Protein AF-A0A949WZW6-F1 (afdb_monomer)

Structure (mmCIF, N/CA/C/O backbone):
data_AF-A0A949WZW6-F1
#
_entry.id   AF-A0A949WZW6-F1
#
loop_
_atom_site.group_PDB
_atom_site.id
_atom_site.type_symbol
_atom_site.label_atom_id
_atom_site.label_alt_id
_atom_site.label_comp_id
_atom_site.label_asym_id
_atom_site.label_entity_id
_atom_site.label_seq_id
_atom_site.pdbx_PDB_ins_code
_atom_site.Cartn_x
_atom_site.Cartn_y
_atom_site.Cartn_z
_atom_site.occupancy
_atom_site.B_iso_or_equiv
_atom_site.auth_seq_id
_atom_site.auth_comp_id
_atom_site.auth_asym_id
_atom_site.auth_atom_id
_atom_site.pdbx_PDB_model_num
ATOM 1 N N . MET A 1 1 ? 11.209 9.443 -17.306 1.00 63.22 1 MET A N 1
ATOM 2 C CA . MET A 1 1 ? 9.901 8.798 -17.044 1.00 63.22 1 MET A CA 1
ATOM 3 C C . MET A 1 1 ? 10.045 7.726 -15.970 1.00 63.22 1 MET A C 1
ATOM 5 O O . MET A 1 1 ? 9.276 7.739 -15.024 1.00 63.22 1 MET A O 1
ATOM 9 N N . GLU A 1 2 ? 11.081 6.891 -16.053 1.00 72.00 2 GLU A N 1
ATOM 10 C CA . GLU A 1 2 ? 11.443 5.868 -15.058 1.00 72.00 2 GLU A CA 1
ATOM 11 C C . GLU A 1 2 ? 11.586 6.399 -13.619 1.00 72.00 2 GLU A C 1
ATOM 13 O O . GLU A 1 2 ? 10.959 5.867 -12.714 1.00 72.00 2 GLU A O 1
ATOM 18 N N . SER A 1 3 ? 12.270 7.532 -13.413 1.00 80.12 3 SER A N 1
ATOM 19 C CA . SER A 1 3 ? 12.411 8.149 -12.078 1.00 80.12 3 SER A CA 1
ATOM 20 C C . SER A 1 3 ? 11.074 8.488 -11.393 1.00 80.12 3 SER A C 1
ATOM 22 O O . SER A 1 3 ? 10.965 8.320 -10.186 1.00 80.12 3 SER A O 1
ATOM 24 N N . GLN A 1 4 ? 10.042 8.891 -12.145 1.00 88.81 4 GLN A N 1
ATOM 25 C CA . GLN A 1 4 ? 8.707 9.155 -11.580 1.00 88.81 4 GLN A CA 1
ATOM 26 C C . GLN A 1 4 ? 7.940 7.864 -11.271 1.00 88.81 4 GLN A C 1
ATOM 28 O O . GLN A 1 4 ? 7.031 7.860 -10.445 1.00 88.81 4 GLN A O 1
ATOM 33 N N . LEU A 1 5 ? 8.258 6.775 -11.976 1.00 91.25 5 LEU A N 1
ATOM 34 C CA . LEU A 1 5 ? 7.647 5.471 -11.750 1.00 91.25 5 LEU A CA 1
ATOM 35 C C . LEU A 1 5 ? 8.217 4.821 -10.487 1.00 91.25 5 LEU A C 1
ATOM 37 O O . LEU A 1 5 ? 7.444 4.304 -9.689 1.00 91.25 5 LEU A O 1
ATOM 41 N N . VAL A 1 6 ? 9.536 4.911 -10.296 1.00 93.06 6 VAL A N 1
ATOM 42 C CA . VAL A 1 6 ? 10.216 4.457 -9.075 1.00 93.06 6 VAL A CA 1
ATOM 43 C C . VAL A 1 6 ? 9.700 5.229 -7.860 1.00 93.06 6 VAL A C 1
ATOM 45 O O . VAL A 1 6 ? 9.200 4.610 -6.932 1.00 93.06 6 VAL A O 1
ATOM 48 N N . GLU A 1 7 ? 9.654 6.564 -7.922 1.00 95.25 7 GLU A N 1
ATOM 49 C CA . GLU A 1 7 ? 9.114 7.394 -6.831 1.00 95.25 7 GLU A CA 1
ATOM 50 C C . GLU A 1 7 ? 7.657 7.035 -6.476 1.00 95.25 7 GLU A C 1
ATOM 52 O O . GLU A 1 7 ? 7.271 6.999 -5.309 1.00 95.25 7 GLU A O 1
ATOM 57 N N . ARG A 1 8 ? 6.819 6.724 -7.475 1.00 94.38 8 ARG A N 1
ATOM 58 C CA . ARG A 1 8 ? 5.443 6.261 -7.229 1.00 94.38 8 ARG A CA 1
ATOM 59 C C . ARG A 1 8 ? 5.387 4.898 -6.548 1.00 94.38 8 ARG A C 1
ATOM 61 O O . ARG A 1 8 ? 4.484 4.688 -5.743 1.00 94.38 8 ARG A O 1
ATOM 68 N N . ILE A 1 9 ? 6.286 3.981 -6.899 1.00 96.38 9 ILE A N 1
ATOM 69 C CA . ILE A 1 9 ? 6.383 2.670 -6.251 1.00 96.38 9 ILE A CA 1
ATOM 70 C C . ILE A 1 9 ? 6.799 2.863 -4.792 1.00 96.38 9 ILE A C 1
ATOM 72 O O . ILE A 1 9 ? 6.093 2.368 -3.919 1.00 96.38 9 ILE A O 1
ATOM 76 N N . ASP A 1 10 ? 7.835 3.659 -4.529 1.00 96.88 10 ASP A N 1
ATOM 77 C CA . ASP A 1 10 ? 8.331 3.932 -3.174 1.00 96.88 10 ASP A CA 1
ATOM 78 C C . ASP A 1 10 ? 7.230 4.529 -2.278 1.00 96.88 10 ASP A C 1
ATOM 80 O O . ASP A 1 10 ? 6.964 4.024 -1.188 1.00 96.88 10 ASP A O 1
ATOM 84 N N . ASN A 1 11 ? 6.496 5.532 -2.776 1.00 97.31 11 ASN A N 1
ATOM 85 C CA . ASN A 1 11 ? 5.383 6.146 -2.042 1.00 97.31 11 ASN A CA 1
ATOM 86 C C . ASN A 1 11 ? 4.251 5.148 -1.728 1.00 97.31 11 ASN A C 1
ATOM 88 O O . ASN A 1 11 ? 3.607 5.219 -0.680 1.00 97.31 11 ASN A O 1
ATOM 92 N N . LEU A 1 12 ? 3.967 4.220 -2.646 1.00 98.00 12 LEU A N 1
ATOM 93 C CA . LEU A 1 12 ? 2.956 3.186 -2.424 1.00 98.00 12 LEU A CA 1
ATOM 94 C C . LEU A 1 12 ? 3.439 2.120 -1.433 1.00 98.00 12 LEU A C 1
ATOM 96 O O . LEU A 1 12 ? 2.629 1.610 -0.661 1.00 98.00 12 LEU A O 1
ATOM 100 N N . GLU A 1 13 ? 4.732 1.794 -1.428 1.00 98.06 13 GLU A N 1
ATOM 101 C CA . GLU A 1 13 ? 5.334 0.894 -0.441 1.00 98.06 13 GLU A CA 1
ATOM 102 C C . GLU A 1 13 ? 5.311 1.500 0.965 1.00 98.06 13 GLU A C 1
ATOM 104 O O . GLU A 1 13 ? 4.921 0.814 1.913 1.00 98.06 13 GLU A O 1
ATOM 109 N N . GLU A 1 14 ? 5.635 2.789 1.102 1.00 98.06 14 GLU A N 1
ATOM 110 C CA . GLU A 1 14 ? 5.505 3.525 2.365 1.00 98.06 14 GLU A CA 1
ATOM 111 C C . GLU A 1 14 ? 4.051 3.504 2.853 1.00 98.06 14 GLU A C 1
ATOM 113 O O . GLU A 1 14 ? 3.766 3.085 3.978 1.00 98.06 14 GLU A O 1
ATOM 118 N N . ARG A 1 15 ? 3.099 3.828 1.969 1.00 97.62 15 ARG A N 1
ATOM 119 C CA . ARG A 1 15 ? 1.671 3.784 2.305 1.00 97.62 15 ARG A CA 1
ATOM 120 C C . ARG A 1 15 ? 1.210 2.390 2.736 1.00 97.62 15 ARG A C 1
ATOM 122 O O . ARG A 1 15 ? 0.394 2.260 3.650 1.00 97.62 15 ARG A O 1
ATOM 129 N N . LEU A 1 16 ? 1.714 1.338 2.096 1.00 97.75 16 LEU A N 1
ATOM 130 C CA . LEU A 1 16 ? 1.409 -0.041 2.468 1.00 97.75 16 LEU A CA 1
ATOM 131 C C . LEU A 1 16 ? 1.935 -0.374 3.874 1.00 97.75 16 LEU A C 1
ATOM 133 O O . LEU A 1 16 ? 1.244 -1.045 4.644 1.00 97.75 16 LEU A O 1
ATOM 137 N N . GLN A 1 17 ? 3.127 0.104 4.238 1.00 97.19 17 GLN A N 1
ATOM 138 C CA . GLN A 1 17 ? 3.677 -0.068 5.588 1.00 97.19 17 GLN A CA 1
ATOM 139 C C . GLN A 1 17 ? 2.843 0.662 6.649 1.00 97.19 17 GLN A C 1
ATOM 141 O O . GLN A 1 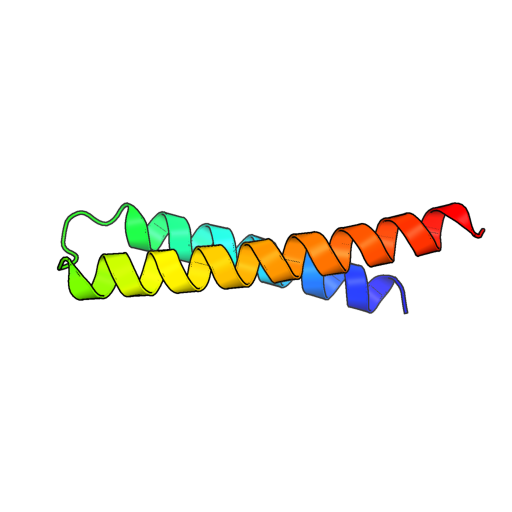17 ? 2.555 0.082 7.703 1.00 97.19 17 GLN A O 1
ATOM 146 N N . GLU A 1 18 ? 2.397 1.889 6.366 1.00 96.69 18 GLU A N 1
ATOM 147 C CA . GLU A 1 18 ? 1.496 2.638 7.250 1.00 96.69 18 GLU A CA 1
ATOM 148 C C . GLU A 1 18 ? 0.189 1.876 7.485 1.00 96.69 18 GLU A C 1
ATOM 150 O O . GLU A 1 18 ? -0.220 1.672 8.628 1.00 96.69 18 GLU A O 1
ATOM 155 N N . LEU A 1 19 ? -0.456 1.412 6.411 1.00 95.88 19 LEU A N 1
ATOM 156 C CA . LEU A 1 19 ? -1.731 0.700 6.492 1.00 95.88 19 LEU A CA 1
ATOM 157 C C . LEU A 1 19 ? -1.610 -0.620 7.258 1.00 95.88 19 LEU A C 1
ATOM 159 O O . LEU A 1 19 ? -2.482 -0.939 8.065 1.00 95.88 19 LEU A O 1
ATOM 163 N N . ASN A 1 20 ? -0.522 -1.363 7.059 1.00 95.25 20 ASN A N 1
ATOM 164 C CA . ASN A 1 20 ? -0.262 -2.579 7.827 1.00 95.25 20 ASN A CA 1
ATOM 165 C C . ASN A 1 20 ? -0.038 -2.278 9.314 1.00 95.25 20 ASN A C 1
ATOM 167 O O . ASN A 1 20 ? -0.613 -2.958 10.163 1.00 95.25 20 ASN A O 1
ATOM 171 N N . SER A 1 21 ? 0.720 -1.228 9.640 1.00 95.00 21 SER A N 1
ATOM 172 C CA . SER A 1 21 ? 0.906 -0.786 11.031 1.00 95.00 21 SER A CA 1
ATOM 173 C C . SER A 1 21 ? -0.433 -0.418 11.671 1.00 95.00 21 SER A C 1
ATOM 175 O O . SER A 1 21 ? -0.773 -0.899 12.752 1.00 95.00 21 SER A O 1
ATOM 177 N N . LEU A 1 22 ? -1.252 0.341 10.940 1.00 93.19 22 LEU A N 1
ATOM 178 C CA . LEU A 1 22 ? -2.607 0.709 11.326 1.00 93.19 22 LEU A CA 1
ATOM 179 C C . LEU A 1 22 ? -3.514 -0.517 11.511 1.00 93.19 22 LEU A C 1
ATOM 181 O O . LEU A 1 22 ? -4.396 -0.473 12.364 1.00 93.19 22 LEU A O 1
ATOM 185 N N . LEU A 1 23 ? -3.350 -1.587 10.734 1.00 92.06 23 LEU A N 1
ATOM 186 C CA . LEU A 1 23 ? -4.144 -2.811 10.876 1.00 92.06 23 LEU A CA 1
ATOM 187 C C . LEU A 1 23 ? -3.757 -3.609 12.132 1.00 92.06 23 LEU A C 1
ATOM 189 O O . LEU A 1 23 ? -4.621 -4.224 12.757 1.00 92.06 23 LEU A O 1
ATOM 193 N N . MET A 1 24 ? -2.475 -3.584 12.511 1.00 90.31 24 MET A N 1
ATOM 194 C CA . MET A 1 24 ? -1.955 -4.272 13.702 1.00 90.31 24 MET A CA 1
ATOM 195 C C . MET A 1 24 ? -2.362 -3.595 15.021 1.00 90.31 24 MET A C 1
ATOM 197 O O . MET A 1 24 ? -2.320 -4.225 16.083 1.00 90.31 24 MET A O 1
ATOM 201 N N . GLU A 1 25 ? -2.798 -2.336 14.981 1.00 90.50 25 GLU A N 1
ATOM 202 C CA . GLU A 1 25 ? -3.333 -1.628 16.144 1.00 90.50 25 GLU A CA 1
ATOM 203 C C . GLU A 1 25 ? -4.621 -2.303 16.657 1.00 90.50 25 GLU A C 1
ATOM 205 O O . GLU A 1 25 ? -5.697 -2.225 16.059 1.00 90.50 25 GLU A O 1
ATOM 210 N N . SER A 1 26 ? -4.523 -2.957 17.821 1.00 65.75 26 SER A N 1
ATOM 211 C CA . SER A 1 26 ? -5.593 -3.792 18.398 1.00 65.75 26 SER A CA 1
ATOM 212 C C . SER A 1 26 ? -6.881 -3.041 18.770 1.00 65.75 26 SER A C 1
ATOM 214 O O . SER A 1 26 ? -7.903 -3.675 19.033 1.00 65.75 26 SER A O 1
ATOM 216 N N . SER A 1 27 ? -6.866 -1.707 18.790 1.00 79.50 27 SER A N 1
ATOM 217 C CA . SER A 1 27 ? -7.993 -0.868 19.217 1.00 79.50 27 SER A CA 1
ATOM 218 C C . SER A 1 27 ? -9.050 -0.614 18.134 1.00 79.50 27 SER A C 1
ATOM 220 O O . SER A 1 27 ? -10.086 -0.022 18.436 1.00 79.50 27 SER A O 1
ATOM 222 N N . LYS A 1 28 ? -8.841 -1.057 16.886 1.00 78.75 28 LYS A N 1
ATOM 223 C CA . LYS A 1 28 ? -9.751 -0.735 15.772 1.00 78.75 28 LYS A CA 1
ATOM 224 C C . LYS A 1 28 ? -10.988 -1.620 15.720 1.00 78.75 28 LYS A C 1
ATOM 226 O O . LYS A 1 28 ? -10.903 -2.848 15.855 1.00 78.75 28 LYS A O 1
ATOM 231 N N . GLY A 1 29 ? -12.137 -0.994 15.461 1.00 87.25 29 GLY A N 1
ATOM 232 C CA . GLY A 1 29 ? -13.397 -1.687 15.208 1.00 87.25 29 GLY A CA 1
ATOM 2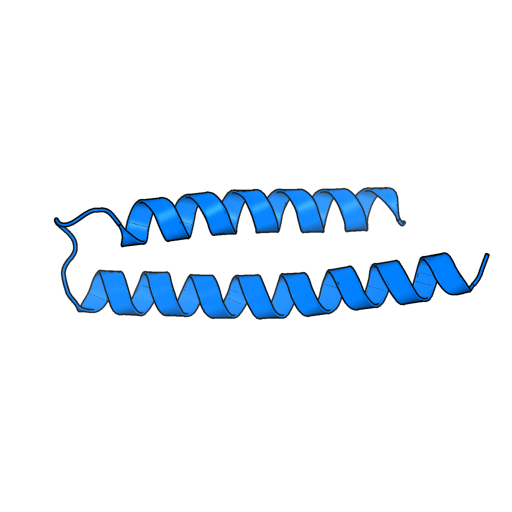33 C C . GLY A 1 29 ? -13.385 -2.443 13.875 1.00 87.25 29 GLY A C 1
ATOM 234 O O . GLY A 1 29 ? -12.580 -2.162 12.990 1.00 87.25 29 GLY A O 1
ATOM 235 N N . VAL A 1 30 ? -14.305 -3.400 13.704 1.00 86.81 30 VAL A N 1
ATOM 236 C CA . VAL A 1 30 ? -14.393 -4.247 12.492 1.00 86.81 30 VAL A CA 1
ATOM 237 C C . VAL A 1 30 ? -14.537 -3.416 11.212 1.00 86.81 30 VAL A C 1
ATOM 239 O O . VAL A 1 30 ? -13.922 -3.731 10.199 1.00 86.81 30 VAL A O 1
ATOM 242 N N . LYS A 1 31 ? -15.311 -2.324 11.253 1.00 88.44 31 LYS A N 1
ATOM 243 C CA . LYS A 1 31 ? -15.501 -1.435 10.098 1.00 88.44 31 LYS A CA 1
ATOM 244 C C . LYS A 1 31 ? -14.193 -0.766 9.663 1.00 88.44 31 LYS A C 1
ATOM 246 O O . LYS A 1 31 ? -13.919 -0.711 8.468 1.00 88.44 31 LYS A O 1
ATOM 251 N N . ASP A 1 32 ? -13.391 -0.311 10.622 1.00 91.62 32 ASP A N 1
ATOM 252 C CA . ASP A 1 32 ? -12.116 0.355 10.347 1.00 91.62 32 ASP A CA 1
ATOM 253 C C . ASP A 1 32 ? -11.090 -0.640 9.803 1.00 91.62 32 ASP A C 1
ATOM 255 O O . ASP A 1 32 ? -10.392 -0.333 8.843 1.00 91.62 32 ASP A O 1
ATOM 259 N N . ARG A 1 33 ? -11.059 -1.869 10.338 1.00 92.69 33 ARG A N 1
ATOM 260 C CA . ARG A 1 33 ? -10.217 -2.947 9.791 1.00 92.69 33 ARG A CA 1
ATOM 261 C C . ARG A 1 33 ? -10.592 -3.279 8.353 1.00 92.69 33 ARG A C 1
ATOM 263 O O . ARG A 1 33 ? -9.721 -3.276 7.494 1.00 92.69 33 ARG A O 1
ATOM 270 N N . ASN A 1 34 ? -11.881 -3.471 8.069 1.00 94.44 34 ASN A N 1
ATOM 271 C CA . ASN A 1 34 ? -12.351 -3.761 6.711 1.00 94.44 34 ASN A CA 1
ATOM 272 C C . ASN A 1 34 ? -11.984 -2.644 5.722 1.00 94.44 34 ASN A C 1
ATOM 274 O O . ASN A 1 34 ? -11.687 -2.918 4.559 1.00 94.44 34 ASN A O 1
ATOM 278 N N . HIS A 1 35 ? -12.022 -1.388 6.175 1.00 95.38 35 HIS A N 1
ATOM 279 C CA . HIS A 1 35 ? -11.617 -0.244 5.369 1.00 95.38 35 HIS A CA 1
ATOM 280 C C . HIS A 1 35 ? -10.107 -0.247 5.098 1.00 95.38 35 HIS A C 1
ATOM 282 O O . HIS A 1 35 ? -9.712 -0.157 3.938 1.00 95.38 35 HIS A O 1
ATOM 288 N N . ILE A 1 36 ? -9.281 -0.446 6.131 1.00 95.56 36 ILE A N 1
ATOM 289 C CA . ILE A 1 36 ? -7.819 -0.545 5.999 1.00 95.56 36 ILE A CA 1
ATOM 290 C C . ILE A 1 36 ? -7.434 -1.697 5.064 1.00 95.56 36 ILE A C 1
ATOM 292 O O . ILE A 1 36 ? -6.640 -1.513 4.148 1.00 95.56 36 ILE A O 1
ATOM 296 N N . GLU A 1 37 ? -8.045 -2.870 5.222 1.00 96.00 37 GLU A N 1
ATOM 297 C CA . GLU A 1 37 ? -7.815 -4.017 4.339 1.00 96.00 37 GLU A CA 1
ATOM 298 C C . GLU A 1 37 ? -8.230 -3.742 2.886 1.00 96.00 37 GLU A C 1
ATOM 300 O O . GLU A 1 37 ? -7.610 -4.252 1.951 1.00 96.00 37 GLU A O 1
ATOM 305 N N . ALA A 1 38 ? -9.288 -2.955 2.667 1.00 97.56 38 ALA A N 1
ATOM 306 C CA . ALA A 1 38 ? -9.686 -2.542 1.326 1.00 97.56 38 ALA A CA 1
ATOM 307 C C . ALA A 1 38 ? -8.670 -1.576 0.702 1.00 97.56 38 ALA A C 1
ATOM 309 O O . ALA A 1 38 ? -8.361 -1.722 -0.482 1.00 97.56 38 ALA A O 1
ATOM 310 N N . GLU A 1 39 ? -8.121 -0.643 1.485 1.00 97.69 39 GLU A N 1
ATOM 311 C CA . GLU A 1 39 ? -7.041 0.239 1.029 1.00 97.69 39 GLU A CA 1
ATOM 312 C C . GLU A 1 39 ? -5.764 -0.543 0.710 1.00 97.69 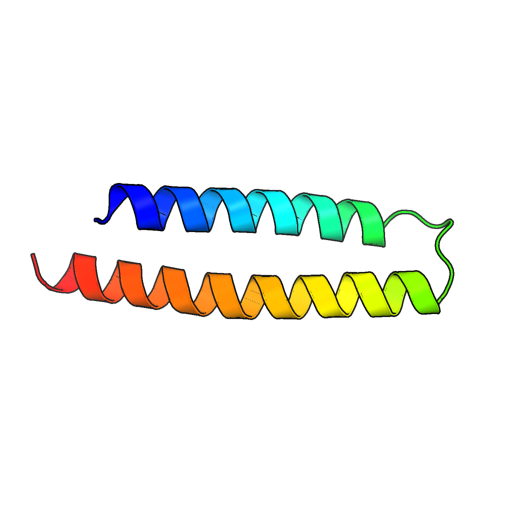39 GLU A C 1
ATOM 314 O O . GLU A 1 39 ? -5.187 -0.327 -0.354 1.00 97.69 39 GLU A O 1
ATOM 319 N N . ILE A 1 40 ? -5.374 -1.506 1.554 1.00 98.06 40 ILE A N 1
ATOM 320 C CA . ILE A 1 40 ? -4.222 -2.391 1.307 1.00 98.06 40 ILE A CA 1
ATOM 321 C C . ILE A 1 40 ? -4.364 -3.086 -0.050 1.00 98.06 40 ILE A C 1
ATOM 323 O O . ILE A 1 40 ? -3.483 -2.969 -0.898 1.00 98.06 40 ILE A O 1
ATOM 327 N N . ARG A 1 41 ? -5.521 -3.712 -0.316 1.00 98.19 41 ARG A N 1
ATOM 328 C CA . ARG A 1 41 ? -5.782 -4.366 -1.611 1.00 98.19 41 ARG A CA 1
ATOM 329 C C . ARG A 1 41 ? -5.688 -3.396 -2.791 1.00 98.19 41 ARG A C 1
ATOM 331 O O . ARG A 1 41 ? -5.216 -3.779 -3.859 1.00 98.19 41 ARG A O 1
ATOM 338 N N . ALA A 1 42 ? -6.146 -2.156 -2.628 1.00 98.12 42 ALA A N 1
ATOM 339 C CA . ALA A 1 42 ? -6.069 -1.147 -3.683 1.00 98.12 42 ALA A CA 1
ATOM 340 C C . ALA A 1 42 ? -4.625 -0.691 -3.955 1.00 98.12 42 ALA A C 1
ATOM 342 O O . ALA A 1 42 ? -4.267 -0.454 -5.112 1.00 98.12 42 ALA A O 1
ATOM 343 N N . VAL A 1 43 ? -3.801 -0.576 -2.911 1.00 98.12 43 VAL A N 1
ATOM 344 C CA . VAL A 1 43 ? -2.369 -0.258 -3.020 1.00 98.12 43 VAL A CA 1
ATOM 345 C C . VAL A 1 43 ? -1.610 -1.411 -3.677 1.00 98.12 43 VAL A C 1
ATOM 347 O O . VAL A 1 43 ? -0.855 -1.170 -4.617 1.00 98.12 43 VAL A O 1
ATOM 350 N N . ASP A 1 44 ? -1.881 -2.659 -3.287 1.00 98.12 44 ASP A N 1
ATOM 351 C CA . ASP A 1 44 ? -1.251 -3.847 -3.877 1.00 98.12 44 ASP A CA 1
ATOM 352 C C . ASP A 1 44 ? -1.505 -3.955 -5.388 1.00 98.12 44 ASP A C 1
ATOM 354 O O . ASP A 1 44 ? -0.584 -4.227 -6.163 1.00 98.12 44 ASP A O 1
ATOM 358 N N . VAL A 1 45 ? -2.737 -3.686 -5.839 1.00 98.12 45 VAL A N 1
ATOM 359 C CA . VAL A 1 45 ? -3.076 -3.672 -7.274 1.00 98.12 45 VAL A CA 1
ATOM 360 C C . VAL A 1 45 ? -2.286 -2.594 -8.022 1.00 98.12 45 VAL A C 1
ATOM 362 O O . VAL A 1 45 ? -1.784 -2.846 -9.120 1.00 98.12 45 VAL A O 1
ATOM 365 N N . GLN A 1 46 ? -2.141 -1.401 -7.438 1.00 97.31 46 GLN A N 1
ATOM 366 C CA . GLN A 1 46 ? -1.369 -0.315 -8.047 1.00 97.31 46 GLN A CA 1
ATOM 367 C C . GLN 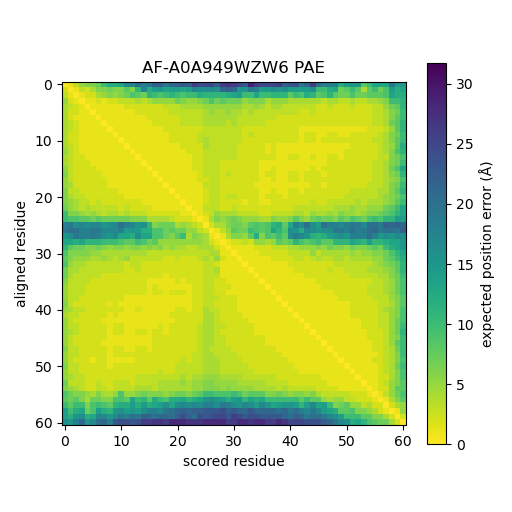A 1 46 ? 0.129 -0.630 -8.095 1.00 97.31 46 GLN A C 1
ATOM 369 O O . GLN A 1 46 ? 0.759 -0.417 -9.131 1.00 97.31 46 GLN A O 1
ATOM 374 N N . LEU A 1 47 ? 0.690 -1.189 -7.020 1.00 97.31 47 LEU A N 1
ATOM 375 C CA . LEU A 1 47 ? 2.082 -1.640 -6.976 1.00 97.31 47 LEU A CA 1
ATOM 376 C C . LEU A 1 47 ? 2.355 -2.706 -8.034 1.00 97.31 47 LEU A C 1
ATOM 378 O O . LEU A 1 47 ? 3.335 -2.598 -8.772 1.00 97.31 47 LEU A O 1
ATOM 382 N N . ALA A 1 48 ? 1.475 -3.703 -8.156 1.00 96.69 48 ALA A N 1
ATOM 383 C CA . ALA A 1 48 ? 1.590 -4.735 -9.181 1.00 96.69 48 ALA A CA 1
ATOM 384 C C . ALA A 1 48 ? 1.587 -4.128 -10.593 1.00 96.69 48 ALA A C 1
ATOM 386 O O . ALA A 1 48 ? 2.416 -4.498 -11.426 1.00 96.69 48 ALA A O 1
ATOM 387 N N . HIS A 1 49 ? 0.705 -3.157 -10.847 1.00 95.69 49 HIS A N 1
ATOM 388 C CA . HIS A 1 49 ? 0.657 -2.452 -12.124 1.00 95.69 49 HIS A CA 1
ATOM 389 C C . HIS A 1 49 ? 1.955 -1.684 -12.409 1.00 95.69 49 HIS A C 1
ATOM 391 O O . HIS A 1 49 ? 2.569 -1.890 -13.455 1.00 95.69 49 HIS A O 1
ATOM 397 N N . TYR A 1 50 ? 2.408 -0.832 -11.487 1.00 94.62 50 TYR A N 1
ATOM 398 C CA . TYR A 1 50 ? 3.591 -0.001 -11.713 1.00 94.62 50 TYR A CA 1
ATOM 399 C C . TYR A 1 50 ? 4.883 -0.813 -11.815 1.00 94.62 50 TYR A C 1
ATOM 401 O O . TYR A 1 50 ? 5.695 -0.536 -12.697 1.00 94.62 50 TYR A O 1
ATOM 409 N N . ARG A 1 51 ? 5.046 -1.865 -11.003 1.00 94.50 51 ARG A N 1
ATOM 410 C CA . ARG A 1 51 ? 6.187 -2.787 -11.113 1.00 94.50 51 ARG A CA 1
ATOM 411 C C . ARG A 1 51 ? 6.195 -3.527 -12.453 1.00 94.50 51 ARG A C 1
ATOM 413 O O . ARG A 1 51 ? 7.254 -3.675 -13.054 1.00 94.50 51 ARG A O 1
ATOM 420 N N . ALA A 1 52 ? 5.029 -3.936 -12.962 1.00 94.12 52 ALA A N 1
ATOM 421 C CA . ALA A 1 52 ? 4.931 -4.543 -14.289 1.00 94.12 52 ALA A CA 1
ATOM 422 C C . ALA A 1 52 ? 5.281 -3.548 -15.410 1.00 94.12 52 ALA A C 1
ATOM 424 O O . ALA A 1 52 ? 5.931 -3.921 -16.385 1.00 94.12 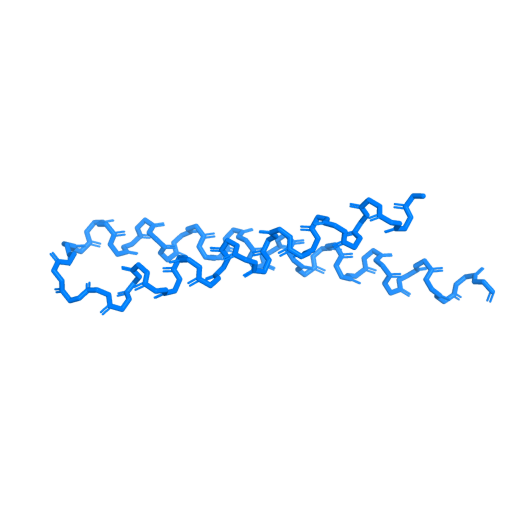52 ALA A O 1
ATOM 425 N N . VAL A 1 53 ? 4.874 -2.281 -15.286 1.00 93.06 53 VAL A N 1
ATOM 426 C CA . VAL A 1 53 ? 5.266 -1.227 -16.236 1.00 93.06 53 VAL A CA 1
ATOM 427 C C . VAL A 1 53 ? 6.778 -0.993 -16.197 1.00 93.06 53 VAL A C 1
ATOM 429 O O . VAL A 1 53 ? 7.386 -0.896 -17.260 1.00 93.06 53 VAL A O 1
ATOM 432 N N . LEU A 1 54 ? 7.386 -0.952 -15.007 1.00 90.31 54 LEU A N 1
ATOM 433 C CA . LEU A 1 54 ? 8.829 -0.761 -14.838 1.00 90.31 54 LEU A CA 1
ATOM 434 C C . LEU A 1 54 ? 9.611 -1.903 -15.499 1.00 90.31 54 LEU A C 1
ATOM 436 O O . LEU A 1 54 ? 10.418 -1.655 -16.388 1.00 90.31 54 LEU A O 1
ATOM 440 N N . ALA A 1 55 ? 9.257 -3.153 -15.189 1.00 89.06 55 ALA A N 1
ATOM 441 C CA . ALA A 1 55 ? 9.897 -4.333 -15.773 1.00 89.06 55 ALA A CA 1
ATOM 442 C C . ALA A 1 55 ? 9.800 -4.383 -17.313 1.00 89.06 55 ALA A C 1
ATOM 444 O O . ALA A 1 55 ? 10.729 -4.821 -17.990 1.00 89.06 55 ALA A O 1
ATOM 445 N N . ASN A 1 56 ? 8.685 -3.914 -17.886 1.00 86.56 56 ASN A N 1
ATOM 446 C CA . ASN A 1 56 ? 8.508 -3.834 -19.339 1.00 86.56 56 ASN A CA 1
ATOM 447 C C . ASN A 1 56 ? 9.319 -2.705 -19.998 1.00 86.56 56 ASN A C 1
ATOM 449 O O . ASN A 1 56 ? 9.550 -2.762 -21.209 1.00 86.56 56 ASN A O 1
ATOM 453 N N . ASN A 1 57 ? 9.709 -1.679 -19.238 1.00 77.88 57 ASN A N 1
ATOM 454 C CA . ASN A 1 57 ? 10.560 -0.594 -19.723 1.00 77.88 57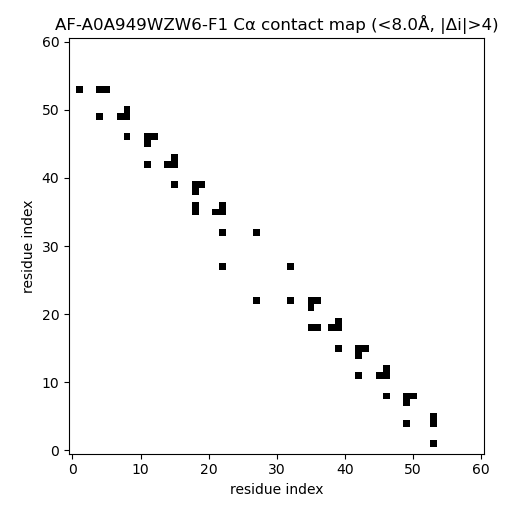 ASN A CA 1
ATOM 455 C C . ASN A 1 57 ? 12.0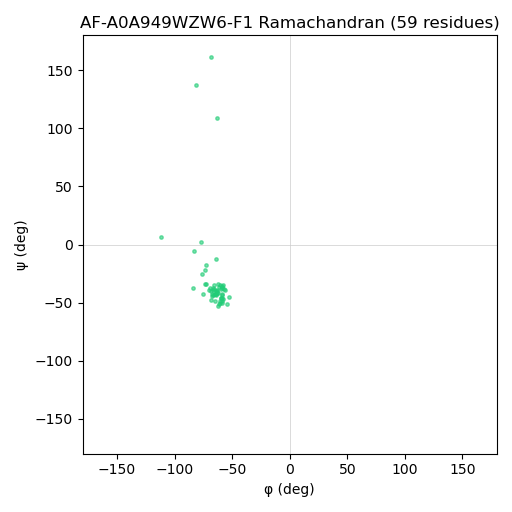44 -0.981 -19.654 1.00 77.88 57 ASN A C 1
ATOM 457 O O . ASN A 1 57 ? 12.776 -0.702 -20.603 1.00 77.88 57 ASN A O 1
ATOM 461 N N . ASP A 1 58 ? 12.457 -1.704 -18.610 1.00 68.56 58 ASP A N 1
ATOM 462 C CA . ASP A 1 58 ? 13.839 -2.179 -18.444 1.00 68.56 58 ASP A CA 1
ATOM 463 C C . ASP A 1 58 ? 14.235 -3.199 -19.525 1.00 68.56 58 ASP A C 1
ATOM 465 O O . ASP A 1 58 ? 15.361 -3.195 -20.012 1.00 68.56 58 ASP A O 1
ATOM 469 N N . GLY A 1 59 ? 13.294 -4.041 -19.972 1.00 60.66 59 GLY A N 1
ATOM 470 C CA . GLY A 1 59 ? 13.523 -5.032 -21.034 1.00 60.66 59 GLY A CA 1
ATOM 471 C C . GLY A 1 59 ? 13.559 -4.480 -22.468 1.00 60.66 59 GLY A C 1
ATOM 472 O O . GLY A 1 59 ? 13.661 -5.267 -23.410 1.00 60.66 59 GLY A O 1
ATOM 473 N N . LYS A 1 60 ? 13.420 -3.159 -22.659 1.00 56.53 60 LYS A N 1
ATOM 474 C CA . LYS A 1 60 ? 13.426 -2.490 -23.976 1.00 56.53 60 LYS A CA 1
ATOM 475 C C . LYS A 1 60 ? 14.647 -1.592 -24.222 1.00 56.53 60 LYS A C 1
ATOM 477 O O . LYS A 1 60 ? 14.661 -0.907 -25.247 1.00 56.53 60 LYS A O 1
ATOM 482 N N . SER A 1 61 ? 15.628 -1.593 -23.317 1.00 49.78 61 SER A N 1
ATOM 483 C CA . SER A 1 61 ? 16.895 -0.857 -23.469 1.00 49.78 61 SER A CA 1
ATOM 484 C C . SER A 1 61 ? 18.012 -1.721 -24.042 1.00 49.78 61 SER A C 1
ATOM 486 O O . SER A 1 61 ? 18.073 -2.920 -23.693 1.00 49.78 61 SER A O 1
#

pLDDT: mean 89.89, std 11.31, range [49.78, 98.19]

Nearest PDB structures (foldseek):
  6dkm-assembly2_C  TM=9.541E-01  e=1.243E+00  synthetic construct
  2pms-assembly2_D  TM=9.569E-01  e=1.327E+00  Streptococcus pneumoniae
  6dkm-assembly1_A  TM=9.527E-01  e=1.724E+00  synthetic construct
  3mq1-assembly1_A  TM=9.679E-01  e=1.965E+00  Dermatophagoides pteronyssinus
  6yrf-assembly1_A  TM=9.108E-01  e=2.240E+00  Bacillus thuringiensis

Radius of gyration: 14.48 Å; Cα contacts (8 Å, |Δi|>4): 27; chains: 1; bounding box: 32×14×43 Å

Foldseek 3Di:
DLVVLVVLLVVLVVVLVVLVVVLPPPPDDPVVNVVSVVVNVVSVVVNVVSVVVNVVVVVVD

Secondary structure (DSSP, 8-state):
-HHHHHHHHHHHHHHHHHHHHHHH-TT--HHHHHHHHHHHHHHHHHHHHHHHHHHHHHTT-

Mean predicted aligned error: 4.74 Å

Sequence (61 aa):
MESQLVERIDNLEERLQELNSLLMESSKGVKDRNHIEAEIRAVDVQLAHYRAVLANNDGKS

Solvent-accessible surface area (backbone atoms only — not comparable to full-atom values): 3490 Å² total; per-residue (Å²): 112,67,70,62,52,52,53,52,44,52,54,46,51,52,50,46,52,52,45,51,54,60,61,67,45,86,85,61,52,72,68,56,45,55,50,43,54,51,50,46,55,54,45,51,55,50,46,54,51,52,52,53,53,48,56,62,53,64,75,71,113

=== Feature glossary ===
Key to the feature types in this record:

pLDDT. pLDDT is the predicted lDDT-Cα score: AlphaFold's confidence that the local environment of each residue (all inter-atomic distances within 15 Å) is correctly placed. It is a per-residue number between 0 and 100, with higher meaning more reliable.

Radius of gyration, Cα contacts, bounding box. The geometric summary reports three shape descriptors. Rg (radius of gyration) measures how spread out the Cα atoms are about their centre of mass; compact globular proteins have small Rg, elongated or unfolded ones large. Cα contacts (<8 Å, |i−j|>4) count long-range residue pairs in spatial proximity — high for tightly packed folds, near zero for rods or random coil. The bounding-box extents give the protein's footprint along x, y, z in Å.

Backbone torsions (φ/ψ). Backbone dihedral angles. Every residue except chain termini has a φ (preceding-C → N → Cα → C) and a ψ (N → Cα → C → next-N). They are reported in degrees following the IUPAC sign convention. Secondary structure is essentially a statement about which (φ, ψ) basin each residue occupies.

Contact-map, Ramachandran, and PAE plots. Plot images: a contact map (which res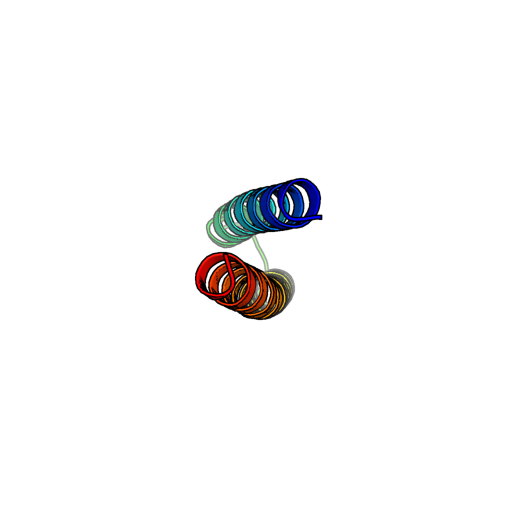idues are close in 3D, as an N×N binary image), a Ramachandran scatter (backbone torsion angles, revealing secondary-structure composition at a glance), and — for AlphaFold structures — a PAE heatmap (pairwise prediction confidence).

Predicted aligned error. Predicted Aligned Error (PAE) is an AlphaFold confidence matrix: entry (i, j) is the expected error in the position of residue j, in ångströms, when the prediction is superimposed on the true structure at residue i. Low PAE within a block of residues means that block is internally rigid and well-predicted; high PAE between two blocks means their relative placement is uncertain even if each block individually is confident.

Secondary structure (3-state, P-SEA). Three-state secondary structure (P-SEA) collapses the eight DSSP classes into helix (a), strand (b), and coil (c). P-SEA assigns these from Cα geometry alone — distances and angles — without requiring backbone oxygens, so it works on any Cα trace.

Solvent-accessible surface area. Solvent-accessible surface area (SASA) is the area in Å² traced out by the centre of a 1.4 Å probe sphere (a water molecule) rolled over the protein's van der Waals surface (Shrake–Rupley / Lee–Richards construction). Buried residues have near-zero SASA; fully exposed residues can exceed 200 Å². The total SASA scales roughly with the number of surface residues.

Foldseek 3Di. The Foldseek 3Di string encodes local tertiary geometry as a 20-letter alphabet — one character per residue — derived from the relative positions of nearby Cα atoms. Unlike the amino-acid sequence, 3Di is a direct function of the 3D structure, so two proteins with the same fold have similar 3Di strings even at low sequence identity.

B-factor. For experimental (PDB) structures, the B-factor (temperature factor) quantifies the positional spread of each atom in the crystal — a combination of thermal vibration and static disorder — in units of Å². High B-factors mark flexible loops or poorly resolved regions; low B-factors mark the rigid, well-ordered core.

mmCIF coordinates. The mmCIF block holds the 3D Cartesian coordinates of each backbone atom (N, Cα, C, O) in ångströms. mmCIF is the PDB's canonical archive format — a tagged-loop text representation of the atomic model.

InterPro / GO / CATH / organism. Functional annotations link the protein to curated databases. InterPro entries identify conserved domains and families by matching the sequence against member-database signatures (Pfam, PROSITE, CDD, …). Gene Ontology (GO) terms describe molecular function, biological process, and cellular component in a controlled vocabulary. CATH places the structure in a hierarchical fold classification (Class/Architecture/Topology/Homologous-superfamily). The organism is the source species.

Rendered structure images. Structure images are PyMOL renders from six orthogonal camera directions. Cartoon representation draws helices as coils and strands as arrows; sticks shows the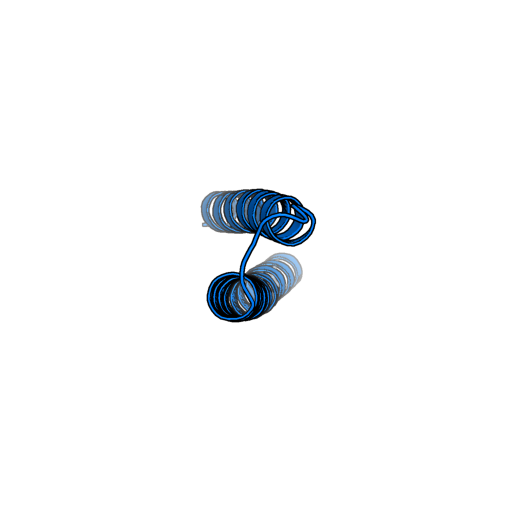 backbone as bonds; surface shows the solvent-excluded envelope. Rainbow coloring maps sequence position to hue (blue→red, N→C); chain coloring assigns a distinct color per polypeptide.

Sequence. This is the polypeptide sequence — one letter per residue, N-terminus first. Length ranges from a few dozen residues for small domains to over a thousand for large multi-domain proteins.

Secondary structure (8-state, DSSP). The SS8 string is DSSP's per-residue secondary-structure call. α-helix (H) means an i→i+4 H-bond ladder; β-strand (E) means the residue participates in a β-sheet; 3₁₀ (G) and π (I) are tighter and wider helices; T/S are turns/bends; '-' is loop.

Nearest PDB structures. Structural nearest neighbors (via Foldseek easy-search vs the PDB). Reported per hit: target PDB id, E-value, and alignment TM-score. A TM-score above ~0.5 is the conventional threshold for 'same fold'.